Protein AF-A0A849DFM7-F1 (afdb_monomer)

Secondary structure (DSSP, 8-state):
-EEEEEE-SSEEEEEEEESS---EEEEEEEETTEEEE-BTTB--TTEEEEEEEE-SSEEEEEEEETTEEEEEEEEESSHHHHHHHHHHT-

Structure (mmCIF, N/CA/C/O backbone):
data_AF-A0A849DFM7-F1
#
_entry.id   AF-A0A849DFM7-F1
#
loop_
_atom_site.group_PDB
_atom_site.id
_atom_site.type_symbol
_atom_site.label_atom_id
_atom_site.label_alt_id
_atom_site.label_comp_id
_atom_site.label_asym_id
_atom_site.label_entity_id
_atom_site.label_seq_id
_atom_site.pdbx_PDB_ins_code
_atom_site.Cartn_x
_atom_site.Cartn_y
_atom_site.Cartn_z
_atom_site.occupancy
_atom_site.B_iso_or_equiv
_atom_site.auth_seq_id
_atom_site.auth_comp_id
_atom_site.auth_asym_id
_atom_site.auth_atom_id
_atom_site.pdbx_PDB_model_num
ATOM 1 N N . VAL A 1 1 ? 13.482 3.678 -2.225 1.00 86.75 1 VAL A N 1
ATOM 2 C CA . VAL A 1 1 ? 13.510 2.317 -1.641 1.00 86.75 1 VAL A CA 1
ATOM 3 C C . VAL A 1 1 ? 12.573 1.444 -2.452 1.00 86.75 1 VAL A C 1
ATOM 5 O O . VAL A 1 1 ? 11.504 1.929 -2.808 1.00 86.75 1 VAL A O 1
ATOM 8 N N . LEU A 1 2 ? 12.974 0.209 -2.745 1.00 91.88 2 LEU A N 1
ATOM 9 C CA . LEU A 1 2 ? 12.131 -0.815 -3.360 1.00 91.88 2 LEU A CA 1
ATOM 10 C C . LEU A 1 2 ? 11.929 -1.950 -2.350 1.00 91.88 2 LEU A C 1
ATOM 12 O O . LEU A 1 2 ? 12.902 -2.444 -1.780 1.00 91.88 2 LEU A O 1
ATOM 16 N N . ILE A 1 3 ? 10.675 -2.323 -2.102 1.00 93.31 3 ILE A N 1
ATOM 17 C CA . ILE A 1 3 ? 10.286 -3.327 -1.106 1.00 93.31 3 ILE A CA 1
ATOM 18 C C . ILE A 1 3 ? 9.280 -4.273 -1.756 1.00 93.31 3 ILE A C 1
ATOM 20 O O . ILE A 1 3 ? 8.281 -3.814 -2.307 1.00 93.31 3 ILE A O 1
ATOM 24 N N . HIS A 1 4 ? 9.522 -5.576 -1.647 1.00 93.44 4 HIS A N 1
ATOM 25 C CA . HIS A 1 4 ? 8.526 -6.596 -1.944 1.00 93.44 4 HIS A CA 1
ATOM 26 C C . HIS A 1 4 ? 7.583 -6.756 -0.751 1.00 93.44 4 HIS A C 1
ATOM 28 O O . HIS A 1 4 ? 8.035 -6.867 0.392 1.00 93.44 4 HIS A O 1
ATOM 34 N N . VAL A 1 5 ? 6.278 -6.757 -1.016 1.00 91.62 5 VAL A N 1
ATOM 35 C CA . VAL A 1 5 ? 5.244 -6.880 0.014 1.00 91.62 5 VAL A CA 1
ATOM 36 C C . VAL A 1 5 ? 4.382 -8.093 -0.290 1.00 91.62 5 VAL A C 1
ATOM 38 O O . VAL A 1 5 ? 3.777 -8.162 -1.355 1.00 91.62 5 VAL A O 1
ATOM 41 N N . ALA A 1 6 ? 4.308 -9.022 0.660 1.00 91.94 6 ALA A N 1
ATOM 42 C CA . ALA A 1 6 ? 3.483 -10.219 0.565 1.00 91.94 6 ALA A CA 1
ATOM 43 C C . ALA A 1 6 ? 2.453 -10.241 1.698 1.00 91.94 6 ALA A C 1
ATOM 45 O O . ALA A 1 6 ? 2.809 -10.049 2.863 1.00 91.94 6 ALA A O 1
ATOM 46 N N . PHE A 1 7 ? 1.189 -10.478 1.350 1.00 90.62 7 PHE A N 1
ATOM 47 C CA . PHE A 1 7 ? 0.088 -10.629 2.299 1.00 90.62 7 PHE A CA 1
ATOM 48 C C . PHE A 1 7 ? -0.256 -12.114 2.464 1.00 90.62 7 PHE A C 1
ATOM 50 O O . PHE A 1 7 ? -0.384 -12.842 1.481 1.00 90.62 7 PHE A O 1
ATOM 57 N N . PHE A 1 8 ? -0.418 -12.538 3.711 1.00 92.19 8 PHE A N 1
ATOM 58 C CA . PHE A 1 8 ? -0.871 -13.862 4.141 1.00 92.19 8 PHE A CA 1
ATOM 59 C C . PHE A 1 8 ? -2.114 -13.698 5.026 1.00 92.19 8 PHE A C 1
ATOM 61 O O . PHE A 1 8 ? -2.574 -12.578 5.232 1.00 92.19 8 PHE A O 1
ATOM 68 N N . ASP A 1 9 ? -2.676 -14.781 5.569 1.00 91.81 9 ASP A N 1
ATOM 69 C CA . ASP A 1 9 ? -3.806 -14.660 6.502 1.00 91.81 9 ASP A CA 1
ATOM 70 C C . ASP A 1 9 ? -3.408 -13.813 7.726 1.00 91.81 9 ASP A C 1
ATOM 72 O O . ASP A 1 9 ? -2.624 -14.248 8.567 1.00 91.81 9 ASP A O 1
ATOM 76 N N . LYS A 1 10 ? -3.915 -12.572 7.779 1.00 88.75 10 LYS A N 1
ATOM 77 C CA . LYS A 1 10 ? -3.661 -11.535 8.802 1.00 88.75 10 LYS A CA 1
ATOM 78 C C . LYS A 1 10 ? -2.209 -11.079 8.962 1.00 88.75 10 LYS A C 1
ATOM 80 O O . LYS A 1 10 ? -1.950 -10.207 9.785 1.00 88.75 10 LYS A O 1
ATOM 85 N N . GLU A 1 11 ? -1.269 -11.586 8.174 1.00 93.25 11 GLU A N 1
ATOM 86 C CA . GLU A 1 11 ? 0.141 -11.190 8.224 1.00 93.25 11 GLU A CA 1
ATOM 87 C C . GLU A 1 11 ? 0.580 -10.478 6.945 1.00 93.25 11 GLU A C 1
ATOM 89 O O . GLU A 1 11 ? 0.156 -10.809 5.840 1.00 93.25 11 GLU A O 1
ATOM 94 N N . VAL A 1 12 ? 1.480 -9.510 7.086 1.00 92.50 12 VAL A N 1
ATOM 95 C CA . VAL A 1 12 ? 2.141 -8.840 5.968 1.00 92.50 12 VAL A CA 1
ATOM 96 C C . VAL A 1 12 ? 3.653 -8.868 6.168 1.00 92.50 12 VAL A C 1
ATOM 98 O O . VAL A 1 12 ? 4.171 -8.541 7.237 1.00 92.50 12 VAL A O 1
ATOM 101 N N . ILE A 1 13 ? 4.376 -9.268 5.125 1.00 93.12 13 ILE A N 1
ATOM 102 C CA . ILE A 1 13 ? 5.836 -9.360 5.118 1.00 93.12 13 ILE A CA 1
ATOM 103 C C . ILE A 1 13 ? 6.390 -8.316 4.156 1.00 93.12 13 ILE A C 1
ATOM 105 O O . ILE A 1 13 ? 5.995 -8.257 2.994 1.00 93.12 13 ILE A O 1
ATOM 109 N N . PHE A 1 14 ? 7.329 -7.513 4.649 1.00 92.44 14 PHE A N 1
ATOM 110 C CA . PHE A 1 14 ? 8.068 -6.522 3.879 1.00 92.44 14 PHE A CA 1
ATOM 111 C C . PHE A 1 14 ? 9.515 -6.988 3.730 1.00 92.44 14 PHE A C 1
ATOM 113 O O . PHE A 1 14 ? 10.252 -7.064 4.717 1.00 92.44 14 PHE A O 1
ATOM 120 N N . THR A 1 15 ? 9.931 -7.263 2.498 1.00 94.50 15 THR A N 1
ATOM 121 C CA . THR A 1 15 ? 11.298 -7.673 2.168 1.00 94.50 15 THR A CA 1
ATOM 122 C C . THR A 1 15 ? 11.975 -6.571 1.351 1.00 94.50 15 THR A C 1
ATOM 124 O O . THR A 1 15 ? 11.516 -6.271 0.246 1.00 94.50 15 THR A O 1
ATOM 127 N N . PRO A 1 16 ? 13.035 -5.925 1.865 1.00 93.56 16 PRO A N 1
ATOM 128 C CA . PRO A 1 16 ? 13.761 -4.901 1.121 1.00 93.56 16 PRO A CA 1
ATOM 129 C C . PRO A 1 16 ? 14.444 -5.525 -0.105 1.00 93.56 16 PRO A C 1
ATOM 131 O O . PRO A 1 16 ? 15.117 -6.544 0.011 1.00 93.56 16 PRO A O 1
ATOM 134 N N . ILE A 1 17 ? 14.273 -4.904 -1.274 1.00 93.25 17 ILE A N 1
ATOM 135 C CA . ILE A 1 17 ? 15.022 -5.229 -2.501 1.00 93.25 17 ILE A CA 1
ATOM 136 C C . ILE A 1 17 ? 16.133 -4.192 -2.707 1.00 93.25 17 ILE A C 1
ATOM 138 O O . ILE A 1 17 ? 17.264 -4.540 -3.031 1.00 93.25 17 ILE A O 1
ATOM 142 N N . MET A 1 18 ? 15.830 -2.905 -2.487 1.00 90.75 18 MET A N 1
ATOM 143 C CA . MET A 1 18 ? 16.800 -1.808 -2.588 1.00 90.75 18 MET A CA 1
ATOM 144 C C . MET A 1 18 ? 16.571 -0.728 -1.531 1.00 90.75 18 MET A C 1
ATOM 146 O O . MET A 1 18 ? 15.442 -0.270 -1.329 1.00 90.75 18 MET A O 1
ATOM 150 N N . GLY A 1 19 ? 17.668 -0.201 -0.989 1.00 86.00 19 GLY A N 1
ATOM 151 C CA . GLY A 1 19 ? 17.678 0.817 0.062 1.00 86.00 19 GLY A CA 1
ATOM 152 C C . GLY A 1 19 ? 17.971 0.215 1.434 1.00 86.00 19 GLY A C 1
ATOM 153 O O . GLY A 1 19 ? 17.763 -0.975 1.648 1.00 86.00 19 GLY A O 1
ATOM 154 N N . ASP A 1 20 ? 18.469 1.044 2.346 1.00 88.62 20 ASP A N 1
ATOM 155 C CA . ASP A 1 20 ? 18.873 0.623 3.689 1.00 88.62 20 ASP A CA 1
ATOM 156 C C . ASP A 1 20 ? 17.660 0.566 4.629 1.00 88.62 20 ASP A C 1
ATOM 158 O O . ASP A 1 20 ? 17.311 1.537 5.302 1.00 88.62 20 ASP A O 1
ATOM 162 N N . VAL A 1 21 ? 16.926 -0.546 4.573 1.00 88.00 21 VAL A N 1
ATOM 163 C CA . VAL A 1 21 ? 15.743 -0.785 5.407 1.00 88.00 21 VAL A CA 1
ATOM 164 C C . VAL A 1 21 ? 15.723 -2.246 5.824 1.00 88.00 21 VAL A C 1
ATOM 166 O O . VAL A 1 21 ? 15.916 -3.121 4.986 1.00 88.00 21 VAL A O 1
ATOM 169 N N . SER A 1 22 ? 15.447 -2.525 7.095 1.00 89.56 22 SER A N 1
ATOM 170 C CA . SER A 1 22 ? 15.357 -3.902 7.587 1.00 89.56 22 SER A CA 1
ATOM 171 C C . SER A 1 22 ? 14.069 -4.599 7.127 1.00 89.56 22 SER A C 1
ATOM 173 O O . SER A 1 22 ? 13.019 -3.951 7.028 1.00 89.56 22 SER A O 1
ATOM 175 N N . PRO A 1 23 ? 14.107 -5.926 6.893 1.00 90.19 23 PRO A N 1
ATOM 176 C CA . PRO A 1 23 ? 12.895 -6.712 6.710 1.00 90.19 23 PRO A CA 1
ATOM 177 C C . PRO A 1 23 ? 12.025 -6.644 7.965 1.00 90.19 23 PRO A C 1
ATOM 179 O O . PRO A 1 23 ? 12.531 -6.613 9.087 1.00 90.19 23 PRO A O 1
ATOM 182 N N . ARG A 1 24 ? 10.706 -6.647 7.775 1.00 91.56 24 ARG A N 1
ATOM 183 C CA . ARG A 1 24 ? 9.742 -6.651 8.881 1.00 91.56 24 ARG A CA 1
ATOM 184 C C . ARG A 1 24 ? 8.531 -7.510 8.553 1.00 91.56 24 ARG A C 1
ATOM 186 O O . ARG A 1 24 ? 8.130 -7.621 7.393 1.00 91.56 24 ARG A O 1
ATOM 193 N N . ARG A 1 25 ? 7.951 -8.093 9.595 1.00 92.25 25 ARG A N 1
ATOM 194 C CA . ARG A 1 25 ? 6.694 -8.834 9.553 1.00 92.25 25 ARG A CA 1
ATOM 195 C C . ARG A 1 25 ? 5.744 -8.170 10.530 1.00 92.25 25 ARG A C 1
ATOM 197 O O . ARG A 1 25 ? 6.112 -7.977 11.680 1.00 92.25 25 ARG A O 1
ATOM 204 N N . GLU A 1 26 ? 4.553 -7.848 10.058 1.00 92.06 26 GLU A N 1
ATOM 205 C CA . GLU A 1 26 ? 3.525 -7.192 10.858 1.00 92.06 26 GLU A CA 1
ATOM 206 C C . GLU A 1 26 ? 2.190 -7.912 10.681 1.00 92.06 26 GLU A C 1
ATOM 208 O O . GLU A 1 26 ? 2.002 -8.694 9.745 1.00 92.06 26 GLU A O 1
ATOM 213 N N . ILE A 1 27 ? 1.248 -7.620 11.571 1.00 93.88 27 ILE A N 1
ATOM 214 C CA . ILE A 1 27 ? -0.132 -8.093 11.462 1.00 93.88 27 ILE A CA 1
ATOM 215 C C . ILE A 1 27 ? -0.939 -6.983 10.796 1.00 93.88 27 ILE A C 1
ATOM 217 O O . ILE A 1 27 ? -0.698 -5.800 11.042 1.00 93.88 27 ILE A O 1
ATOM 221 N N . TYR A 1 28 ? -1.906 -7.334 9.956 1.00 93.62 28 TYR A N 1
ATOM 222 C CA . TYR A 1 28 ? -2.822 -6.358 9.384 1.00 93.62 28 TYR A CA 1
ATOM 223 C C . TYR A 1 28 ? -4.281 -6.714 9.650 1.00 93.62 28 TYR A C 1
ATOM 225 O O . TYR A 1 28 ? -4.647 -7.873 9.839 1.00 93.62 28 TYR A O 1
ATOM 233 N N . THR A 1 29 ? -5.124 -5.689 9.645 1.00 93.81 29 T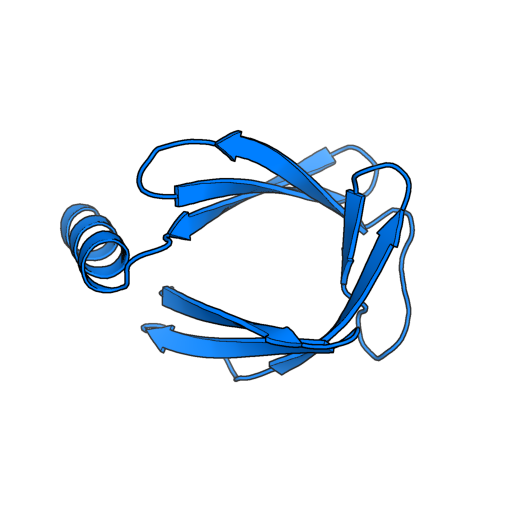HR A N 1
ATOM 234 C CA . THR A 1 29 ? -6.578 -5.830 9.617 1.00 93.81 29 THR A CA 1
ATOM 235 C C . THR A 1 29 ? -7.174 -4.840 8.625 1.00 93.81 29 THR A C 1
ATOM 237 O O . THR A 1 29 ? -6.556 -3.827 8.282 1.00 93.81 29 THR A O 1
ATOM 240 N N . ILE A 1 30 ? -8.370 -5.151 8.139 1.00 91.25 30 ILE A N 1
ATOM 241 C CA . ILE A 1 30 ? -9.134 -4.286 7.248 1.00 91.25 30 ILE A CA 1
ATOM 242 C C . ILE A 1 30 ? -10.445 -3.965 7.951 1.00 91.25 30 ILE A C 1
ATOM 244 O O . ILE A 1 30 ? -11.199 -4.869 8.299 1.00 91.25 30 ILE A O 1
ATOM 248 N N . ASP A 1 31 ? -10.715 -2.679 8.135 1.00 92.44 31 ASP A N 1
ATOM 249 C CA . ASP A 1 31 ? -11.980 -2.186 8.673 1.00 92.44 31 ASP A CA 1
ATOM 250 C C . ASP A 1 31 ? -12.420 -0.949 7.892 1.00 92.44 31 ASP A C 1
ATOM 252 O O . ASP A 1 31 ? -11.593 -0.109 7.544 1.00 92.44 31 ASP A O 1
ATOM 256 N N . ASN A 1 32 ? -13.715 -0.841 7.582 1.00 89.81 32 ASN A N 1
ATOM 257 C CA . ASN A 1 32 ? -14.290 0.299 6.858 1.00 89.81 32 ASN A CA 1
ATOM 258 C C . ASN A 1 32 ? -13.491 0.715 5.602 1.00 89.81 32 ASN A C 1
ATOM 260 O O . ASN A 1 32 ? -13.257 1.899 5.355 1.00 89.81 32 ASN A O 1
ATOM 264 N N . ASN A 1 33 ? -13.054 -0.277 4.815 1.00 87.00 33 ASN A N 1
ATOM 265 C CA 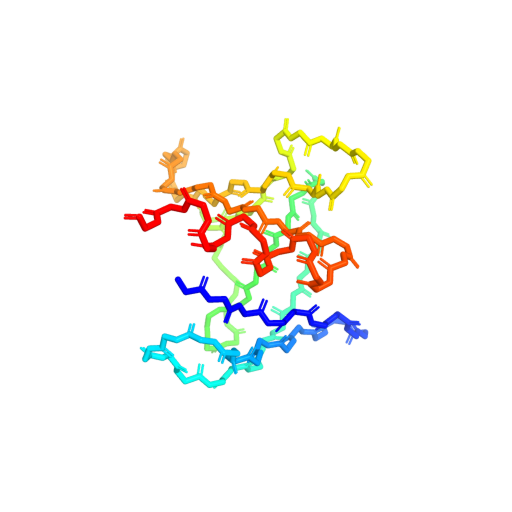. ASN A 1 33 ? -12.232 -0.104 3.609 1.00 87.00 33 ASN A CA 1
ATOM 266 C C . ASN A 1 33 ? -10.868 0.583 3.850 1.00 87.00 33 ASN A C 1
ATOM 268 O O . ASN A 1 33 ? -10.268 1.148 2.933 1.00 87.00 33 ASN A O 1
ATOM 272 N N . LYS A 1 34 ? -10.370 0.542 5.088 1.00 91.81 34 LYS A N 1
ATOM 273 C CA . LYS A 1 34 ? -9.048 1.021 5.489 1.00 91.81 34 LYS A CA 1
ATOM 274 C C . LYS A 1 34 ? -8.186 -0.155 5.907 1.00 91.81 34 LYS A C 1
ATOM 276 O O . LYS A 1 34 ? -8.637 -1.052 6.616 1.00 91.81 34 LYS A O 1
ATOM 281 N N . LEU A 1 35 ? -6.930 -0.122 5.481 1.00 92.12 35 LEU A N 1
ATOM 282 C CA . LEU A 1 35 ? -5.920 -1.087 5.890 1.00 92.12 35 LEU A CA 1
ATOM 283 C C . LEU A 1 35 ? -5.162 -0.539 7.100 1.00 92.12 35 LEU A C 1
ATOM 285 O O . LEU A 1 35 ? -4.540 0.523 7.023 1.00 92.12 35 LEU A O 1
ATOM 289 N N . TYR A 1 36 ? -5.169 -1.302 8.183 1.00 91.94 36 TYR A N 1
ATOM 290 C CA . TYR A 1 36 ? -4.399 -1.041 9.390 1.00 91.94 36 TYR A CA 1
ATOM 291 C C . TYR A 1 36 ? -3.285 -2.075 9.476 1.00 91.94 36 TYR A C 1
ATOM 293 O O . TYR A 1 36 ? -3.540 -3.270 9.351 1.00 91.94 36 TYR A O 1
ATOM 301 N N . ILE A 1 37 ? -2.052 -1.623 9.681 1.00 90.88 37 ILE A N 1
ATOM 302 C CA . ILE A 1 37 ? -0.904 -2.495 9.941 1.00 90.88 37 ILE A CA 1
ATOM 303 C C . ILE A 1 37 ? -0.457 -2.197 11.361 1.00 90.88 37 ILE A C 1
ATOM 305 O O . ILE A 1 37 ? -0.288 -1.026 11.710 1.00 90.88 37 ILE A O 1
ATOM 309 N N . SER A 1 38 ? -0.323 -3.239 12.174 1.00 89.38 38 SER A N 1
ATOM 310 C CA . SER A 1 38 ? 0.091 -3.084 13.556 1.00 89.38 38 SER A CA 1
ATOM 311 C C . SER A 1 38 ? 1.514 -2.535 13.632 1.00 89.38 38 SER A C 1
ATOM 313 O O . SER A 1 38 ? 2.341 -2.748 12.746 1.00 89.38 38 SER A O 1
ATOM 315 N N . GLN A 1 39 ? 1.789 -1.789 14.694 1.00 78.69 39 GLN A N 1
ATOM 316 C CA . GLN A 1 39 ? 3.143 -1.431 15.089 1.00 78.69 39 GLN A CA 1
ATOM 317 C C . GLN A 1 39 ? 3.400 -2.114 16.423 1.00 78.69 39 GLN A C 1
ATOM 319 O O . GLN A 1 39 ? 2.681 -1.868 17.390 1.00 78.69 39 GLN A O 1
ATOM 324 N N . GLN A 1 40 ? 4.383 -3.017 16.466 1.00 79.12 40 GLN A N 1
ATOM 325 C CA . GLN A 1 40 ? 4.709 -3.785 17.678 1.00 79.12 40 GLN A CA 1
ATOM 326 C C . GLN A 1 40 ? 3.499 -4.566 18.235 1.00 79.12 40 GLN A C 1
ATOM 328 O O . GLN A 1 40 ? 3.332 -4.711 19.443 1.00 79.12 40 GLN A O 1
ATOM 333 N N . GLY A 1 41 ? 2.629 -5.057 17.344 1.00 78.38 41 GLY A N 1
ATOM 334 C CA . GLY A 1 41 ? 1.439 -5.830 17.713 1.00 78.38 41 GLY A CA 1
ATOM 335 C C . GLY A 1 41 ? 0.213 -5.004 18.119 1.00 78.38 41 GLY A C 1
ATOM 336 O O . GLY A 1 41 ? -0.837 -5.590 18.369 1.00 78.38 41 GLY A O 1
ATOM 337 N N . LEU A 1 42 ? 0.300 -3.671 18.135 1.00 84.56 42 LEU A N 1
ATOM 338 C CA . LEU A 1 42 ? -0.827 -2.788 18.439 1.00 84.56 42 LEU A CA 1
ATOM 339 C C . LEU A 1 42 ? -1.360 -2.114 17.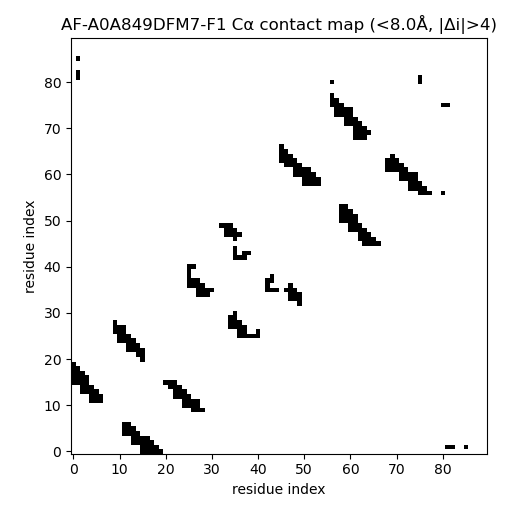173 1.00 84.56 42 LEU A C 1
ATOM 341 O O . LEU A 1 42 ? -0.589 -1.654 16.331 1.00 84.56 42 LEU A O 1
ATOM 345 N N . PHE A 1 43 ? -2.684 -2.045 17.045 1.00 89.25 43 PHE A N 1
ATOM 346 C CA . PHE A 1 43 ? -3.339 -1.253 16.007 1.00 89.25 43 PHE A CA 1
ATOM 347 C C . PHE A 1 43 ? -3.647 0.139 16.542 1.00 89.25 43 PHE A C 1
ATOM 349 O O . PHE A 1 43 ? -4.331 0.280 17.554 1.00 89.25 43 PHE A O 1
ATOM 356 N N . ASP A 1 44 ? -3.183 1.155 15.827 1.00 89.56 44 ASP A N 1
ATOM 357 C CA . ASP A 1 44 ? -3.560 2.536 16.081 1.00 89.56 44 ASP A CA 1
ATOM 358 C C . ASP A 1 44 ? -4.645 2.953 15.082 1.00 89.56 44 ASP A C 1
ATOM 360 O O . ASP A 1 44 ? -4.419 2.988 13.872 1.00 89.56 44 ASP A O 1
ATOM 364 N N . SER A 1 45 ? -5.840 3.266 15.589 1.00 88.44 45 SER A N 1
ATOM 365 C CA . SER A 1 45 ? -6.977 3.683 14.759 1.00 88.44 45 SER A CA 1
ATOM 366 C C . SER A 1 45 ? -6.740 5.007 14.017 1.00 88.44 45 SER A C 1
ATOM 368 O O . SER A 1 45 ? -7.396 5.282 13.007 1.00 88.44 45 SER A O 1
ATOM 370 N N . GLU A 1 46 ? -5.786 5.813 14.488 1.00 92.81 46 GLU A N 1
ATOM 371 C CA . GLU A 1 46 ? -5.393 7.079 13.877 1.00 92.81 46 GLU A CA 1
ATOM 372 C C . GLU A 1 46 ? -4.426 6.876 12.704 1.00 92.81 46 GLU A C 1
ATOM 374 O O . GLU A 1 46 ? -4.277 7.790 11.885 1.00 92.81 46 GLU A O 1
ATOM 379 N N . ILE A 1 47 ? -3.823 5.682 12.584 1.00 92.94 47 ILE A N 1
ATOM 380 C CA . ILE A 1 47 ? -2.840 5.323 11.559 1.00 92.94 47 ILE A CA 1
ATOM 381 C C . ILE A 1 47 ? -3.418 4.275 10.612 1.00 92.94 47 ILE A C 1
ATOM 383 O O . ILE A 1 47 ? -3.594 3.109 10.955 1.00 92.94 47 ILE A O 1
ATOM 387 N N . TRP A 1 48 ? -3.667 4.668 9.369 1.00 94.19 48 TRP A N 1
ATOM 388 C CA . TRP A 1 48 ? -4.300 3.781 8.394 1.00 94.19 48 T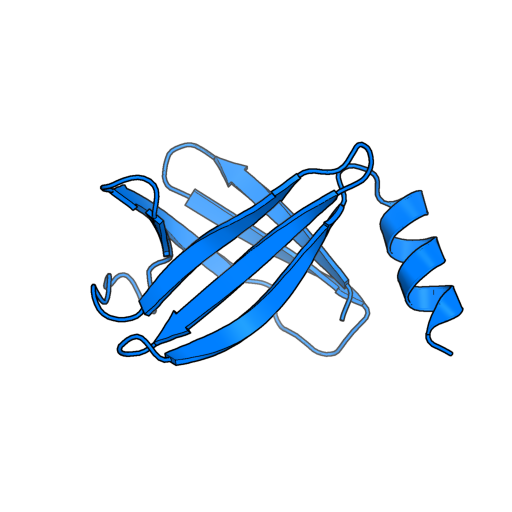RP A CA 1
ATOM 389 C C . TRP A 1 48 ? -3.849 4.069 6.968 1.00 94.19 48 TRP A C 1
ATOM 391 O O . TRP A 1 48 ? -3.205 5.081 6.680 1.00 94.19 48 TRP A O 1
ATOM 401 N N . LYS A 1 49 ? -4.177 3.151 6.060 1.00 94.00 49 LYS A N 1
ATOM 402 C CA . LYS A 1 49 ? -3.888 3.258 4.631 1.00 94.00 49 LYS A CA 1
ATOM 403 C C . LYS A 1 49 ? -5.168 3.201 3.796 1.00 94.00 49 LYS A C 1
ATOM 405 O O . LYS A 1 49 ? -6.054 2.400 4.094 1.00 94.00 49 LYS A O 1
ATOM 410 N N . SER A 1 50 ? -5.243 4.022 2.746 1.00 95.00 50 SER A N 1
ATOM 411 C CA . SER A 1 50 ? -6.272 3.955 1.689 1.00 95.00 50 SER A CA 1
ATOM 412 C C . SER A 1 50 ? -5.665 3.707 0.327 1.00 95.00 50 SER A C 1
ATOM 414 O O . SER A 1 50 ? -4.559 4.163 0.040 1.00 95.00 50 SER A O 1
ATOM 416 N N . VAL A 1 51 ? -6.454 3.080 -0.541 1.00 93.44 51 VAL A N 1
ATOM 417 C CA . VAL A 1 51 ? -6.233 3.112 -1.986 1.00 93.44 51 VAL A CA 1
ATOM 418 C C . VAL A 1 51 ? -6.733 4.452 -2.525 1.00 93.44 51 VAL A C 1
ATOM 420 O O . VAL A 1 51 ? -7.913 4.769 -2.408 1.00 93.44 51 VAL A O 1
ATOM 423 N N . ASP A 1 52 ? -5.828 5.234 -3.104 1.00 93.06 52 ASP A N 1
ATOM 424 C CA . ASP A 1 52 ? -6.131 6.518 -3.739 1.00 93.06 52 ASP A CA 1
ATOM 425 C C . ASP A 1 52 ? -6.399 6.358 -5.243 1.00 93.06 52 ASP A C 1
ATOM 427 O O . ASP A 1 52 ? -7.200 7.095 -5.811 1.00 93.06 52 ASP A O 1
ATOM 431 N N . SER A 1 53 ? -5.712 5.421 -5.905 1.00 94.00 53 SER A N 1
ATOM 432 C CA . SER A 1 53 ? -5.893 5.141 -7.332 1.00 94.00 53 SER A CA 1
ATOM 433 C C . SER A 1 53 ? -5.491 3.711 -7.678 1.00 94.00 53 SER A C 1
ATOM 435 O O . SER A 1 53 ? -4.633 3.110 -7.024 1.00 94.00 53 SER A O 1
ATOM 437 N N . ILE A 1 54 ? -6.110 3.186 -8.732 1.00 94.69 54 ILE A N 1
ATOM 438 C CA . ILE A 1 54 ? -5.843 1.870 -9.301 1.00 94.69 54 ILE A CA 1
ATOM 439 C C . ILE A 1 54 ? -5.500 2.061 -10.776 1.00 94.69 54 ILE A C 1
ATOM 441 O O . ILE A 1 54 ? -6.271 2.660 -11.523 1.00 94.69 54 ILE A O 1
ATOM 445 N N . THR A 1 55 ? -4.347 1.544 -11.188 1.00 95.44 55 THR A N 1
ATOM 446 C CA . THR A 1 55 ? -3.908 1.515 -12.591 1.00 95.44 55 THR A CA 1
ATOM 447 C C . THR A 1 55 ? -3.729 0.068 -13.049 1.00 95.44 55 THR A C 1
ATOM 449 O O . THR A 1 55 ? -3.895 -0.855 -12.253 1.00 95.44 55 THR A O 1
ATOM 452 N N . SER A 1 56 ? -3.374 -0.145 -14.319 1.00 95.12 56 SER A N 1
ATOM 453 C CA . SER A 1 56 ? -2.993 -1.474 -14.814 1.00 95.12 56 SER A CA 1
ATOM 454 C C . SER A 1 56 ? -1.710 -2.009 -14.177 1.00 95.12 56 SER A C 1
ATOM 456 O O . SER A 1 56 ? -1.531 -3.220 -14.112 1.00 95.12 56 SER A O 1
ATOM 458 N N . ASP A 1 57 ? -0.835 -1.118 -13.703 1.00 95.94 57 ASP A N 1
ATOM 459 C CA . ASP A 1 57 ? 0.544 -1.470 -13.348 1.00 95.94 57 ASP A CA 1
ATOM 460 C C . ASP A 1 57 ? 0.785 -1.433 -11.832 1.00 95.94 57 ASP A C 1
ATOM 462 O O . ASP A 1 57 ? 1.663 -2.128 -11.318 1.00 95.94 57 ASP A O 1
ATOM 466 N N . TYR A 1 58 ? 0.031 -0.597 -11.111 1.00 96.06 58 TYR A N 1
ATOM 467 C CA . TYR A 1 58 ? 0.186 -0.402 -9.672 1.00 96.06 58 TYR A CA 1
ATOM 468 C C . TYR A 1 58 ? -1.072 0.127 -8.970 1.00 96.06 58 TYR A C 1
ATOM 470 O O . TYR A 1 58 ? -1.910 0.817 -9.564 1.00 96.06 58 TYR A O 1
ATOM 478 N N . TYR A 1 59 ? -1.129 -0.094 -7.653 1.00 94.94 59 TYR A N 1
ATOM 479 C CA . TYR A 1 59 ? -1.970 0.675 -6.734 1.00 94.94 59 TYR A CA 1
ATOM 480 C C . TYR A 1 59 ? -1.226 1.888 -6.184 1.00 94.94 59 TYR A C 1
ATOM 482 O O . TYR A 1 59 ? -0.056 1.804 -5.806 1.00 94.94 59 TYR A O 1
ATOM 490 N N . LEU A 1 60 ? -1.923 3.016 -6.084 1.00 95.44 60 LEU A N 1
ATOM 491 C CA . LEU A 1 60 ? -1.455 4.187 -5.359 1.00 95.44 60 LEU A CA 1
ATOM 492 C C . LEU A 1 60 ? -2.097 4.178 -3.972 1.00 95.44 60 LEU A C 1
ATOM 494 O O . LEU A 1 60 ? -3.309 4.332 -3.854 1.00 95.44 60 LEU A O 1
ATOM 498 N N . ILE A 1 61 ? -1.296 3.971 -2.929 1.00 93.94 61 ILE A N 1
ATOM 499 C CA . ILE A 1 61 ? -1.779 3.809 -1.555 1.00 93.94 61 ILE A CA 1
ATOM 500 C C . ILE A 1 61 ? -1.209 4.921 -0.683 1.00 93.94 61 ILE A C 1
ATOM 502 O O . ILE A 1 61 ? 0.009 5.075 -0.584 1.00 93.94 61 ILE A O 1
ATOM 506 N N . SER A 1 62 ? -2.079 5.670 -0.013 1.00 95.62 62 SER A N 1
ATOM 507 C CA . SER A 1 62 ? -1.681 6.711 0.935 1.00 95.62 62 SER A CA 1
ATOM 508 C C . SER A 1 62 ? -1.702 6.215 2.368 1.00 95.62 62 SER A C 1
ATOM 510 O O . SER A 1 62 ? -2.595 5.465 2.749 1.00 95.62 62 SER A O 1
ATOM 512 N N . SER A 1 63 ? -0.736 6.668 3.169 1.00 94.75 63 SER A N 1
ATOM 513 C CA . SER A 1 63 ? -0.746 6.494 4.624 1.00 94.75 63 SER A CA 1
ATOM 514 C C . SER A 1 63 ? -1.207 7.779 5.301 1.00 94.75 63 SER A C 1
ATOM 516 O O . SER A 1 63 ? -0.771 8.875 4.938 1.00 94.75 63 SER A O 1
ATOM 518 N N . TRP A 1 64 ? -2.044 7.631 6.318 1.00 95.94 64 TRP A N 1
ATOM 519 C CA . TRP A 1 64 ? -2.646 8.717 7.075 1.00 95.94 64 TRP A CA 1
ATOM 520 C C . TRP A 1 64 ? -2.303 8.586 8.555 1.00 95.94 64 TRP A C 1
ATOM 522 O O . TRP A 1 64 ? -2.246 7.474 9.069 1.00 95.94 64 TRP A O 1
ATOM 532 N N . VAL A 1 65 ? -2.101 9.724 9.219 1.00 94.56 65 VAL A N 1
ATOM 533 C CA . VAL A 1 65 ? -1.960 9.850 10.676 1.00 94.56 65 VAL A CA 1
ATOM 534 C C . VAL A 1 65 ? -2.837 11.013 11.107 1.00 94.56 65 VAL A C 1
ATOM 536 O O . VAL A 1 65 ? -2.688 12.114 10.576 1.00 94.56 65 VAL A O 1
ATOM 539 N N . ASN A 1 66 ? -3.776 10.794 12.026 1.00 91.19 66 ASN A N 1
ATOM 540 C CA . ASN A 1 66 ? -4.629 11.863 12.560 1.00 91.19 66 ASN A CA 1
ATOM 541 C C . ASN A 1 66 ? -5.297 12.736 11.484 1.00 91.19 66 ASN A C 1
ATOM 543 O O . ASN A 1 66 ? -5.340 13.961 11.570 1.00 91.19 66 ASN A O 1
ATOM 547 N N . LYS A 1 67 ? -5.818 12.084 10.433 1.00 91.25 67 LYS A N 1
ATOM 548 C CA . LYS A 1 67 ? -6.454 12.705 9.247 1.00 91.25 67 LYS A CA 1
ATOM 549 C C . LYS A 1 67 ? -5.507 13.494 8.335 1.00 91.25 67 LYS A C 1
ATOM 551 O O . LYS A 1 67 ? -5.956 14.031 7.327 1.00 91.25 67 LYS A O 1
ATOM 556 N N . THR A 1 68 ? -4.212 13.518 8.625 1.00 96.00 68 THR A N 1
ATOM 557 C CA . THR A 1 68 ? -3.194 14.099 7.748 1.00 96.00 68 THR A CA 1
ATOM 558 C C . THR A 1 68 ? -2.596 13.009 6.871 1.00 96.00 68 THR A C 1
ATOM 560 O O . THR A 1 68 ? -2.162 11.970 7.369 1.00 96.00 68 THR A O 1
ATOM 563 N N . LYS A 1 69 ? -2.569 13.230 5.554 1.00 96.25 69 LYS A N 1
ATOM 564 C CA . LYS A 1 69 ? -1.875 12.341 4.617 1.00 96.25 69 LYS A CA 1
ATOM 565 C C . LYS A 1 69 ? -0.371 12.545 4.781 1.00 96.25 69 LYS A C 1
ATOM 567 O O . LYS A 1 69 ? 0.119 13.648 4.565 1.00 96.25 69 LYS A O 1
ATOM 572 N N . VAL A 1 70 ? 0.346 11.493 5.164 1.00 96.00 70 VAL A N 1
ATOM 573 C CA . VAL A 1 70 ? 1.782 11.569 5.485 1.00 96.00 70 VAL A CA 1
ATOM 574 C C . VAL A 1 70 ? 2.642 11.169 4.295 1.00 96.00 70 VAL A C 1
ATOM 576 O O . VAL A 1 70 ? 3.686 11.762 4.047 1.00 96.00 70 VAL A O 1
ATOM 579 N N . ASN A 1 71 ? 2.213 10.157 3.541 1.00 94.38 71 ASN A N 1
ATOM 580 C CA . ASN A 1 71 ? 2.889 9.744 2.319 1.00 94.38 71 ASN A CA 1
ATOM 581 C C . ASN A 1 71 ? 1.946 9.007 1.371 1.00 94.38 71 ASN A C 1
ATOM 583 O O . ASN A 1 71 ? 0.848 8.596 1.748 1.00 94.38 71 ASN A O 1
ATOM 587 N N . THR A 1 72 ? 2.436 8.802 0.153 1.00 94.50 72 THR A N 1
ATOM 588 C CA . THR A 1 72 ? 1.801 7.977 -0.866 1.00 94.50 72 THR A CA 1
ATOM 589 C C . THR A 1 72 ? 2.852 7.061 -1.484 1.00 94.50 72 THR A C 1
ATOM 591 O O . THR A 1 72 ? 3.939 7.507 -1.847 1.00 94.50 72 THR A O 1
ATOM 594 N N . ILE A 1 73 ?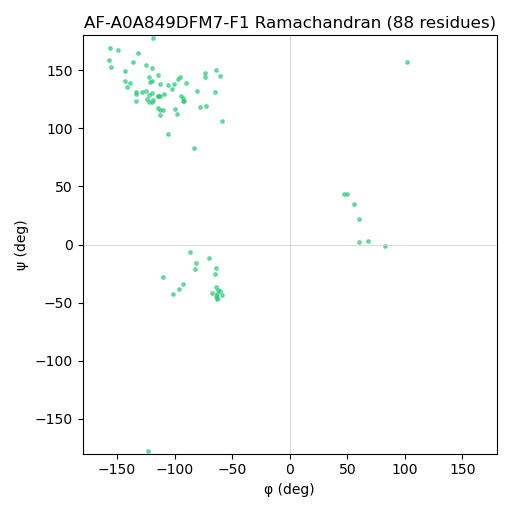 2.538 5.772 -1.580 1.00 92.25 73 ILE A N 1
ATOM 595 C CA . ILE A 1 73 ? 3.420 4.715 -2.081 1.00 92.25 73 ILE A CA 1
ATOM 596 C C . ILE A 1 73 ? 2.762 4.064 -3.301 1.00 92.25 73 ILE A C 1
ATOM 598 O O . ILE A 1 73 ? 1.550 3.847 -3.319 1.00 92.25 73 ILE A O 1
ATOM 602 N N . ARG A 1 74 ? 3.569 3.733 -4.314 1.00 94.88 74 ARG A N 1
ATOM 603 C CA . ARG A 1 74 ? 3.152 2.908 -5.455 1.00 94.88 74 ARG A CA 1
ATOM 604 C C . ARG A 1 74 ? 3.458 1.440 -5.169 1.00 94.88 74 ARG A C 1
ATOM 606 O O . ARG A 1 74 ? 4.609 1.107 -4.899 1.00 94.88 74 ARG A O 1
ATOM 613 N N . TYR A 1 75 ? 2.441 0.591 -5.243 1.00 93.12 75 TYR A N 1
AT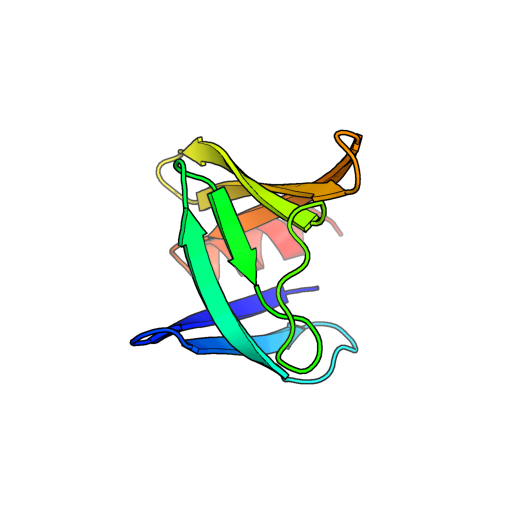OM 614 C CA . TYR A 1 75 ? 2.545 -0.862 -5.120 1.00 93.12 75 TYR A CA 1
ATOM 615 C C . TYR A 1 75 ? 2.376 -1.470 -6.504 1.00 93.12 75 TYR A C 1
ATOM 617 O O . TYR A 1 75 ? 1.251 -1.628 -6.973 1.00 93.12 75 TYR A O 1
ATOM 625 N N . TYR A 1 76 ? 3.495 -1.740 -7.167 1.00 95.69 76 TYR A N 1
ATOM 626 C CA . TYR A 1 76 ? 3.507 -2.362 -8.486 1.00 95.69 76 TYR A CA 1
ATOM 627 C C . TYR 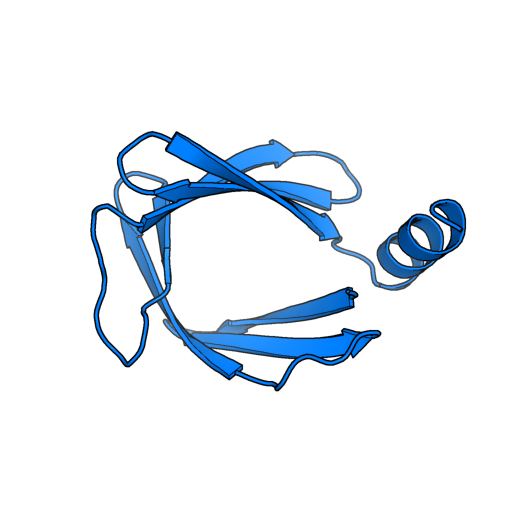A 1 76 ? 3.158 -3.847 -8.399 1.00 95.69 76 TYR A C 1
ATOM 629 O O . TYR A 1 76 ? 3.547 -4.520 -7.445 1.00 95.69 76 TYR A O 1
ATOM 637 N N . PHE A 1 77 ? 2.441 -4.344 -9.406 1.00 92.19 77 PHE A N 1
ATOM 638 C CA . PHE A 1 77 ? 2.105 -5.769 -9.531 1.00 92.19 77 PHE A CA 1
ATOM 639 C C . PHE A 1 77 ? 3.238 -6.587 -10.153 1.00 92.19 77 PHE A C 1
ATOM 641 O O . PHE A 1 77 ? 3.292 -7.800 -9.977 1.00 92.19 77 PHE A O 1
ATOM 648 N N . ASP A 1 78 ? 4.134 -5.907 -10.866 1.00 94.19 78 ASP A N 1
ATOM 649 C CA . ASP A 1 78 ? 5.251 -6.483 -11.597 1.00 94.19 78 ASP A CA 1
ATOM 650 C C . ASP A 1 78 ? 6.569 -5.836 -11.141 1.00 94.19 78 ASP A C 1
ATOM 652 O O . ASP A 1 78 ? 6.670 -4.608 -11.017 1.00 94.19 78 ASP A O 1
ATOM 656 N N . LEU A 1 79 ? 7.571 -6.672 -10.856 1.00 92.81 79 LEU A N 1
ATOM 657 C CA . LEU A 1 79 ? 8.864 -6.216 -10.350 1.00 92.81 79 LEU A CA 1
ATOM 658 C C . LEU A 1 79 ? 9.639 -5.416 -11.402 1.00 92.81 79 LEU A C 1
ATOM 660 O O . LEU A 1 79 ? 10.189 -4.370 -11.064 1.00 92.81 79 LEU A O 1
ATOM 664 N N . GLU A 1 80 ? 9.637 -5.848 -12.664 1.00 94.94 80 GLU A N 1
ATOM 665 C CA . GLU A 1 80 ? 10.350 -5.163 -13.747 1.00 94.94 80 GLU A CA 1
ATOM 666 C C . GLU A 1 80 ? 9.794 -3.746 -13.941 1.00 94.94 80 GLU A C 1
ATOM 668 O O . GLU A 1 80 ? 10.548 -2.785 -14.112 1.00 94.94 80 GLU A O 1
ATOM 673 N N . LYS A 1 81 ? 8.468 -3.576 -13.832 1.00 96.00 81 LYS A N 1
ATOM 674 C CA . LYS A 1 81 ? 7.821 -2.250 -13.856 1.00 96.00 81 LYS A CA 1
ATOM 675 C C . LYS A 1 81 ? 8.249 -1.375 -12.680 1.00 96.00 81 LYS A C 1
ATOM 677 O O . LYS A 1 81 ? 8.512 -0.182 -12.864 1.00 96.00 81 LYS A O 1
ATOM 682 N N . ALA A 1 82 ? 8.331 -1.953 -11.483 1.00 94.56 82 ALA A N 1
ATOM 683 C CA . ALA A 1 82 ? 8.772 -1.239 -10.290 1.00 94.56 82 ALA A CA 1
ATOM 684 C C . ALA A 1 82 ? 10.229 -0.767 -10.424 1.00 94.56 82 ALA A C 1
ATOM 686 O O . ALA A 1 82 ? 10.536 0.395 -10.145 1.00 94.56 82 ALA A O 1
ATO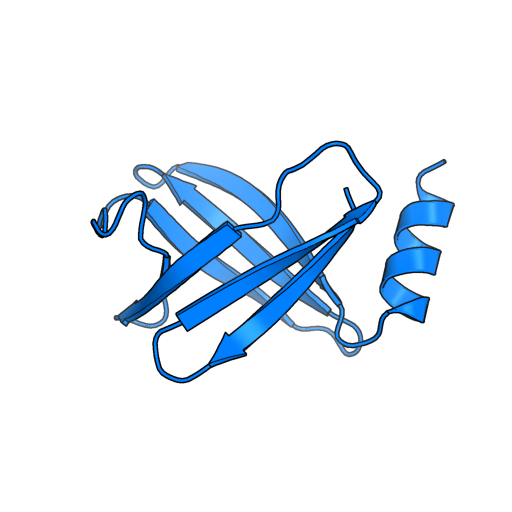M 687 N N . GLU A 1 83 ? 11.114 -1.650 -10.886 1.00 94.06 83 GLU A N 1
ATOM 688 C CA . GLU A 1 83 ? 12.529 -1.363 -11.118 1.00 94.06 83 GLU A CA 1
ATOM 689 C C . GLU A 1 83 ? 12.723 -0.310 -12.211 1.00 94.06 83 GLU A C 1
ATOM 691 O O . GLU A 1 83 ? 13.477 0.644 -12.006 1.00 94.06 83 GLU A O 1
ATOM 696 N N . ALA A 1 84 ? 11.991 -0.412 -13.325 1.00 94.62 84 ALA A N 1
ATOM 697 C CA . ALA A 1 84 ? 12.020 0.574 -14.402 1.00 94.62 84 ALA A CA 1
ATOM 698 C C . ALA A 1 84 ? 11.626 1.975 -13.907 1.00 94.62 84 ALA A C 1
ATOM 700 O O . ALA A 1 84 ? 12.298 2.961 -14.218 1.00 94.62 84 ALA A O 1
ATOM 701 N N . TYR A 1 85 ? 10.579 2.073 -13.079 1.00 93.06 85 TYR A N 1
ATOM 702 C CA . TYR A 1 85 ? 10.194 3.342 -12.465 1.00 93.06 85 TYR A CA 1
ATOM 703 C C . TYR A 1 85 ? 11.294 3.882 -11.545 1.00 93.06 85 TYR A C 1
ATOM 705 O O . TYR A 1 85 ? 11.656 5.052 -11.655 1.00 93.06 85 TYR A O 1
ATOM 713 N N . VAL A 1 86 ? 11.872 3.051 -10.670 1.00 90.75 86 VAL A N 1
ATOM 714 C CA . VAL A 1 86 ? 12.971 3.477 -9.783 1.00 90.75 86 VAL A CA 1
ATOM 715 C C . VAL A 1 86 ? 14.181 3.953 -10.591 1.00 90.75 86 VAL A C 1
ATOM 717 O O . VAL A 1 86 ? 14.790 4.958 -10.228 1.00 90.75 86 VAL A O 1
ATOM 720 N N . ALA A 1 87 ? 14.514 3.275 -11.689 1.00 91.62 87 ALA A N 1
ATOM 721 C CA . ALA A 1 87 ? 15.592 3.680 -12.584 1.00 91.62 87 ALA A CA 1
ATOM 722 C C . ALA A 1 87 ? 15.314 5.031 -13.261 1.00 91.62 87 ALA A C 1
ATOM 724 O O . ALA A 1 87 ? 16.236 5.827 -13.388 1.00 91.62 87 ALA A O 1
ATOM 725 N N . SER A 1 88 ? 14.059 5.323 -13.621 1.00 93.88 88 SER A N 1
ATOM 726 C CA . SER A 1 88 ? 13.671 6.607 -14.233 1.00 93.88 88 SER A CA 1
ATOM 727 C C . SER A 1 88 ? 13.720 7.818 -13.292 1.00 93.88 88 SER A C 1
ATOM 729 O O . SER A 1 88 ? 13.591 8.948 -13.752 1.00 93.88 88 SER A O 1
ATOM 731 N N . LEU A 1 89 ? 13.868 7.599 -11.980 1.00 88.69 89 LEU A N 1
ATOM 732 C CA . LEU A 1 89 ? 13.990 8.673 -10.987 1.00 88.69 89 LEU A CA 1
ATOM 733 C C . LEU A 1 89 ? 15.434 9.160 -10.787 1.00 88.69 89 LEU A C 1
ATOM 735 O O . LEU A 1 89 ? 15.642 10.089 -10.006 1.00 88.69 89 LEU A O 1
ATOM 739 N N . LYS A 1 90 ? 16.413 8.496 -11.410 1.00 71.75 90 LYS A N 1
ATOM 740 C CA . LYS A 1 90 ? 17.827 8.891 -11.394 1.00 71.75 90 LYS A CA 1
ATOM 741 C C . LYS A 1 90 ? 18.118 9.888 -12.506 1.00 71.75 90 LYS A C 1
ATOM 743 O O . LYS A 1 90 ? 18.941 10.788 -12.240 1.00 71.75 90 LYS A O 1
#

pLDDT: mean 91.89, std 4.09, range [71.75, 96.25]

Sequence (90 aa):
VLIHVAFFDKEVIFTPIMGDVSPRREIYTIDNNKLYISQQGLFDSEIWKSVDSITSDYYLISSWVNKTKVNTIRYYFDLEKAEAYVASLK

Nearest PDB structures (foldseek):
  8f0y-assembly1_A  TM=5.142E-01  e=1.138E+00  Diploptera punctata
  5epq-assembly1_A  TM=5.076E-01  e=1.337E+00  Diploptera punctata
  7q02-assembly1_A  TM=5.027E-01  e=1.411E+00  Diploptera punctata
  8f0v-assembly1_A  TM=5.008E-01  e=1.411E+00  Diploptera punctata
  4nyr-assembly1_A  TM=5.038E-01  e=3.708E+00  Diploptera punctata

Mean predicted aligned error: 3.9 Å

Solvent-accessible surface area (backbone atoms only — not comparable to full-atom values): 5333 Å² total; per-residue (Å²): 120,42,66,49,76,48,80,55,95,54,33,36,39,40,42,56,76,40,67,100,58,81,67,50,74,40,44,45,50,76,56,95,87,28,42,33,60,31,60,98,85,41,79,52,92,53,40,37,30,40,79,78,45,80,59,99,58,31,38,34,34,33,37,32,45,76,89,39,78,75,50,75,45,78,50,52,83,43,68,69,61,45,51,52,53,61,60,72,75,111

Foldseek 3Di:
DDWDWDDDDQKIWTHDPDDPDDTDIWGWDADPQWIFTDDVHDTDPQWTKHFPDDDPFWTWIFIGGNNDTDDIDTGGPDPVVVVVVVVVVD

Radius of gyration: 13.61 Å; Cα contacts (8 Å, |Δi|>4): 155; chains: 1; bounding box: 33×29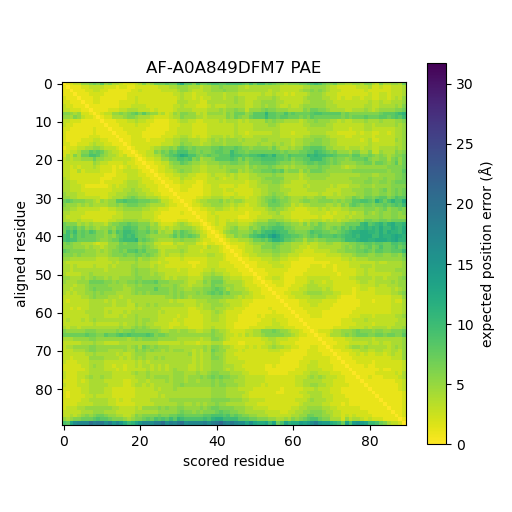×33 Å